Protein AF-G9L2L5-F1 (afdb_monomer_lite)

Secondary structure (DSSP, 8-state):
--PPPP-PPP---PPP-------SS-PPPPGGGGSS------EEEE-S-SSGGGS-SSGGG-GGG--EEEE-TTT---GGGS--

InterPro domains:
  IPR023370 TrmO-like, N-terminal domain [PS51668] (39-84)
  IPR036413 YaeB-like superfamily [SSF118196] (39-75)
  IPR036414 YaeB, N-terminal domain superfamily [G3DSA:2.40.30.70] (37-84)
  IPR040372 YaeB-like [PTHR12818] (26-84)

Radius of gyration: 25.17 Å; chains: 1; bounding box: 33×80×46 Å

Foldseek 3Di:
DDDDDDDDDDDDDDDDPDDDPDPPAPDDDPCVVVDPDDDDDQWDKAAPDPYPVRQDPDLVVDPRRDIDTGGDCVVVVPPVPDDD

Structure (mmCIF, N/CA/C/O backbone):
data_AF-G9L2L5-F1
#
_entry.id   AF-G9L2L5-F1
#
loop_
_atom_site.group_PDB
_atom_site.id
_atom_site.type_symbol
_atom_site.label_atom_id
_atom_site.label_alt_id
_atom_site.label_comp_id
_atom_site.label_asym_id
_atom_site.label_entity_id
_atom_site.label_seq_id
_atom_site.pdbx_PDB_ins_code
_atom_site.Cartn_x
_atom_site.Cartn_y
_atom_site.Cartn_z
_atom_site.occupancy
_atom_site.B_iso_or_equiv
_atom_site.auth_seq_id
_atom_site.auth_comp_id
_atom_site.auth_asym_id
_atom_site.auth_atom_id
_atom_site.pdbx_PDB_model_num
ATOM 1 N N . MET A 1 1 ? 22.620 -68.833 -29.169 1.00 42.31 1 MET A N 1
ATOM 2 C CA . M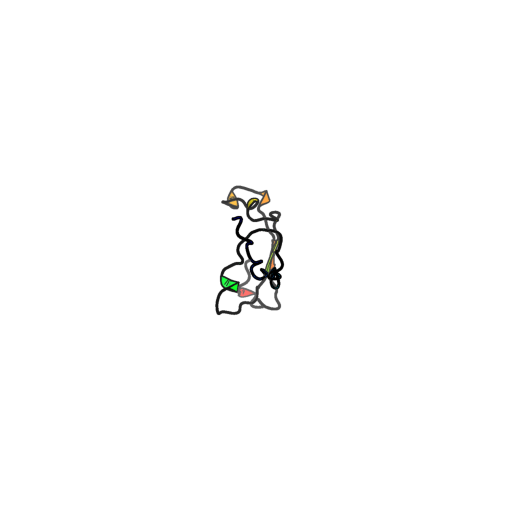ET A 1 1 ? 22.318 -68.505 -27.762 1.00 42.31 1 MET A CA 1
ATOM 3 C C . MET A 1 1 ? 22.105 -66.998 -27.678 1.00 42.31 1 MET A C 1
ATOM 5 O O . MET A 1 1 ? 23.074 -66.255 -27.639 1.00 42.31 1 MET A O 1
ATOM 9 N N . ARG A 1 2 ? 20.860 -66.533 -27.822 1.00 43.28 2 ARG A N 1
ATOM 10 C CA . ARG A 1 2 ? 20.477 -65.137 -27.561 1.00 43.28 2 ARG A CA 1
ATOM 11 C C . ARG A 1 2 ? 19.449 -65.202 -26.441 1.00 43.28 2 ARG A C 1
ATOM 13 O O . ARG A 1 2 ? 18.463 -65.919 -26.575 1.00 43.28 2 ARG A O 1
ATOM 20 N N . VAL A 1 3 ? 19.789 -64.579 -25.324 1.00 46.62 3 VAL A N 1
ATOM 21 C CA . VAL A 1 3 ? 18.995 -64.537 -24.097 1.00 46.62 3 VAL A CA 1
ATOM 22 C C . VAL A 1 3 ? 17.739 -63.712 -24.386 1.00 46.62 3 VAL A C 1
ATOM 24 O O . VAL A 1 3 ? 17.846 -62.626 -24.950 1.00 46.62 3 VAL A O 1
ATOM 27 N N . LEU A 1 4 ? 16.564 -64.256 -24.070 1.00 50.09 4 LEU A N 1
ATOM 28 C CA . LEU A 1 4 ? 15.315 -63.499 -24.023 1.00 50.09 4 LEU A CA 1
ATOM 29 C C . LEU A 1 4 ? 15.344 -62.698 -22.711 1.00 50.09 4 LEU A C 1
ATOM 31 O O . LEU A 1 4 ? 15.443 -63.303 -21.647 1.00 50.09 4 LEU A O 1
ATOM 35 N N . GLU A 1 5 ? 15.353 -61.365 -22.784 1.00 44.84 5 GLU A N 1
ATOM 36 C CA . GLU A 1 5 ? 15.195 -60.506 -21.603 1.00 44.84 5 GLU A CA 1
ATOM 37 C C . GLU A 1 5 ? 13.708 -60.358 -21.253 1.00 44.84 5 GLU A C 1
ATOM 39 O O . GLU A 1 5 ? 12.879 -60.055 -22.112 1.00 44.84 5 GLU A O 1
ATOM 44 N N . GLU A 1 6 ? 13.390 -60.577 -19.978 1.00 53.16 6 GLU A N 1
ATOM 45 C CA . GLU A 1 6 ? 12.056 -60.463 -19.385 1.00 53.16 6 GLU A CA 1
ATOM 46 C C . GLU A 1 6 ? 11.622 -58.984 -19.246 1.00 53.16 6 GLU A C 1
ATOM 48 O O . GLU A 1 6 ? 12.434 -58.139 -18.856 1.00 53.16 6 GLU A O 1
ATOM 53 N N . PRO A 1 7 ? 10.345 -58.632 -19.494 1.00 54.50 7 PRO A N 1
ATOM 54 C CA . PRO A 1 7 ? 9.860 -57.265 -19.313 1.00 54.50 7 PRO A CA 1
ATOM 55 C C . PRO A 1 7 ? 9.666 -56.933 -17.821 1.00 54.50 7 PRO A C 1
ATOM 57 O O . PRO A 1 7 ? 8.784 -57.469 -17.153 1.00 54.50 7 PRO A O 1
ATOM 60 N N . GLY A 1 8 ? 10.491 -56.023 -17.292 1.00 49.88 8 GLY A N 1
ATOM 61 C CA . GLY A 1 8 ? 10.385 -55.518 -15.916 1.00 49.88 8 GLY A CA 1
ATOM 62 C C . GLY A 1 8 ? 9.124 -54.665 -15.656 1.00 49.88 8 GLY A C 1
ATOM 63 O O . GLY A 1 8 ? 8.549 -54.106 -16.593 1.00 49.88 8 GLY A O 1
ATOM 64 N N . PRO A 1 9 ? 8.676 -54.537 -14.390 1.00 53.12 9 PRO A N 1
ATOM 65 C CA . PRO A 1 9 ? 7.407 -53.895 -14.046 1.00 53.12 9 PRO A CA 1
ATOM 66 C C . PRO A 1 9 ? 7.400 -52.366 -14.236 1.00 53.12 9 PRO A C 1
ATOM 68 O O . PRO A 1 9 ? 8.412 -51.676 -14.104 1.00 53.12 9 PRO A O 1
ATOM 71 N N . MET A 1 10 ? 6.197 -51.867 -14.543 1.00 45.25 10 MET A N 1
ATOM 72 C CA . MET A 1 10 ? 5.830 -50.492 -14.896 1.00 45.25 10 MET A CA 1
ATOM 73 C C . MET A 1 10 ? 6.263 -49.443 -13.866 1.00 45.25 10 MET A C 1
ATOM 75 O O . MET A 1 10 ? 6.029 -49.597 -12.668 1.00 45.25 10 MET A O 1
ATOM 79 N N . ARG A 1 11 ? 6.786 -48.309 -14.344 1.00 49.03 11 ARG A N 1
ATOM 80 C CA . ARG A 1 11 ? 6.912 -47.090 -13.535 1.00 49.03 11 ARG A CA 1
ATOM 81 C C . ARG A 1 11 ? 5.659 -46.252 -13.767 1.00 49.03 11 ARG A C 1
ATOM 83 O O . ARG A 1 11 ? 5.496 -45.670 -14.835 1.00 49.03 11 ARG A O 1
ATOM 90 N N . VAL A 1 12 ? 4.758 -46.263 -12.790 1.00 47.34 12 VAL A N 1
ATOM 91 C CA . VAL A 1 12 ? 3.602 -45.362 -12.717 1.00 47.34 12 VAL A CA 1
ATOM 92 C C . VAL A 1 12 ? 4.133 -43.927 -12.682 1.00 47.34 12 VAL A C 1
ATOM 94 O O . VAL A 1 12 ? 4.983 -43.607 -11.854 1.00 47.34 12 VAL A O 1
ATOM 97 N N . LEU A 1 13 ? 3.674 -43.084 -13.608 1.00 47.97 13 LEU A N 1
ATOM 98 C CA . LEU A 1 13 ? 3.891 -41.642 -13.544 1.00 47.97 13 LEU A CA 1
ATOM 99 C C . LEU A 1 13 ? 3.079 -41.122 -12.355 1.00 47.97 13 LEU A C 1
ATOM 101 O O . LEU A 1 13 ? 1.853 -41.168 -12.373 1.00 47.97 13 LEU A O 1
ATOM 105 N N . GLU A 1 14 ? 3.770 -40.717 -11.296 1.00 43.16 14 GLU A N 1
ATOM 106 C CA . GLU A 1 14 ? 3.149 -40.078 -10.141 1.00 43.16 14 GLU A CA 1
ATOM 107 C C . GLU A 1 14 ? 2.616 -38.703 -10.582 1.00 43.16 14 GLU A C 1
ATOM 109 O O . GLU A 1 14 ? 3.376 -37.856 -11.055 1.00 43.16 14 GLU A O 1
ATOM 114 N N . GLU A 1 15 ? 1.300 -38.504 -10.487 1.00 52.81 15 GLU A N 1
ATOM 115 C CA . GLU A 1 15 ? 0.655 -37.211 -10.731 1.00 52.81 15 GLU A CA 1
ATOM 116 C C . GLU A 1 15 ? 1.172 -36.185 -9.705 1.00 52.81 15 GLU A C 1
ATOM 118 O O . GLU A 1 15 ? 1.119 -36.457 -8.500 1.00 52.81 15 GLU A O 1
ATOM 123 N N . PRO A 1 16 ? 1.650 -34.998 -10.123 1.00 43.97 16 PRO A N 1
ATOM 124 C CA . PRO A 1 16 ? 2.079 -33.979 -9.179 1.00 43.97 16 PRO A CA 1
ATOM 125 C C . PRO A 1 16 ? 0.882 -33.524 -8.338 1.00 43.97 16 PRO A C 1
ATOM 127 O O . PRO A 1 16 ? -0.132 -33.072 -8.871 1.00 43.97 16 PRO A O 1
ATOM 130 N N . GLY A 1 17 ? 1.013 -33.630 -7.013 1.00 51.81 17 GLY A N 1
ATOM 131 C CA . GLY A 1 17 ? 0.030 -33.131 -6.052 1.00 51.81 17 GLY A CA 1
ATOM 132 C C . GLY A 1 17 ? -0.269 -31.627 -6.197 1.00 51.81 17 GLY A C 1
ATOM 133 O O . GLY A 1 17 ? 0.366 -30.935 -6.998 1.00 51.81 17 GLY A O 1
ATOM 134 N N . PRO A 1 18 ? -1.228 -31.090 -5.415 1.00 53.25 18 PRO A N 1
ATOM 135 C CA . PRO A 1 18 ? -1.790 -29.758 -5.625 1.00 53.25 18 PRO A CA 1
ATOM 136 C C . PRO A 1 18 ? -0.691 -28.697 -5.672 1.00 53.25 18 PRO A C 1
ATOM 138 O O . PRO A 1 18 ? -0.053 -28.396 -4.660 1.00 53.25 18 PRO A O 1
ATOM 141 N N . GLN A 1 19 ? -0.450 -28.140 -6.860 1.00 50.25 19 GLN A N 1
ATOM 142 C CA . GLN A 1 19 ? 0.514 -27.064 -7.018 1.00 50.25 19 GLN A CA 1
ATOM 143 C C . GLN A 1 19 ? 0.059 -25.865 -6.175 1.00 50.25 19 GLN A C 1
ATOM 145 O O . GLN A 1 19 ? -1.080 -25.412 -6.322 1.00 50.25 19 GLN A O 1
ATOM 150 N N . PRO A 1 20 ? 0.936 -25.295 -5.329 1.00 49.28 20 PRO A N 1
ATOM 151 C CA . PRO A 1 20 ? 0.691 -23.985 -4.756 1.00 49.28 20 PRO A CA 1
ATOM 152 C C . PRO A 1 20 ? 0.537 -23.005 -5.917 1.00 49.28 20 PRO A C 1
ATOM 154 O O . PRO A 1 20 ? 1.441 -22.891 -6.745 1.00 49.28 20 PRO A O 1
ATOM 157 N N . THR A 1 21 ? -0.604 -22.320 -5.988 1.00 46.50 21 THR A N 1
ATOM 158 C CA . THR A 1 21 ? -0.877 -21.284 -6.987 1.00 46.50 21 THR A CA 1
ATOM 159 C C . THR A 1 21 ? 0.283 -20.297 -7.010 1.00 46.50 21 THR A C 1
ATOM 161 O O . THR A 1 21 ? 0.474 -19.522 -6.070 1.00 46.50 21 THR A O 1
ATOM 164 N N . ALA A 1 22 ? 1.094 -20.370 -8.063 1.00 45.97 22 ALA A N 1
ATOM 165 C CA . ALA A 1 22 ? 2.208 -19.471 -8.273 1.00 45.97 22 ALA A CA 1
ATOM 166 C C . ALA A 1 22 ? 1.647 -18.076 -8.559 1.00 45.97 22 ALA A C 1
ATOM 168 O O . ALA A 1 22 ? 1.217 -17.775 -9.671 1.00 45.97 22 ALA A O 1
ATOM 169 N N . THR A 1 23 ? 1.646 -17.202 -7.556 1.00 51.03 23 THR A N 1
ATOM 170 C CA . THR A 1 23 ? 1.573 -15.764 -7.808 1.00 51.03 23 THR A CA 1
ATOM 171 C C . THR A 1 23 ? 2.817 -15.425 -8.631 1.00 51.03 23 THR A C 1
ATOM 173 O O . THR A 1 23 ? 3.927 -15.681 -8.180 1.00 51.03 23 THR A O 1
ATOM 176 N N . GLY A 1 24 ? 2.643 -14.940 -9.864 1.00 59.16 24 GLY A N 1
ATOM 177 C CA . GLY A 1 24 ? 3.647 -14.937 -10.947 1.00 59.16 24 GLY A CA 1
ATOM 178 C C . GLY A 1 24 ? 4.973 -14.186 -10.728 1.00 59.16 24 GLY A C 1
ATOM 179 O O . GLY A 1 24 ? 5.742 -14.027 -11.670 1.00 59.16 24 GLY A O 1
ATOM 180 N N . CYS A 1 25 ? 5.283 -13.738 -9.516 1.00 55.59 25 CYS A N 1
ATOM 181 C CA . CYS A 1 25 ? 6.612 -13.279 -9.142 1.00 55.59 25 CYS A CA 1
ATOM 182 C C . CYS A 1 25 ? 7.263 -14.381 -8.296 1.00 55.59 25 CYS A C 1
ATOM 184 O O . CYS A 1 25 ? 6.738 -14.738 -7.249 1.00 55.59 25 CYS A O 1
ATOM 186 N N . GLY A 1 26 ? 8.419 -14.907 -8.718 1.00 52.88 26 GLY A N 1
ATOM 187 C CA . GLY A 1 26 ? 9.199 -15.930 -7.998 1.00 52.88 26 GLY A CA 1
ATOM 188 C C . GLY A 1 26 ? 9.803 -15.461 -6.664 1.00 52.88 26 GLY A C 1
ATOM 189 O O . GLY A 1 26 ? 10.897 -15.879 -6.288 1.00 52.88 26 GLY A O 1
ATOM 190 N N . CYS A 1 27 ? 9.140 -14.544 -5.958 1.00 56.56 27 CYS A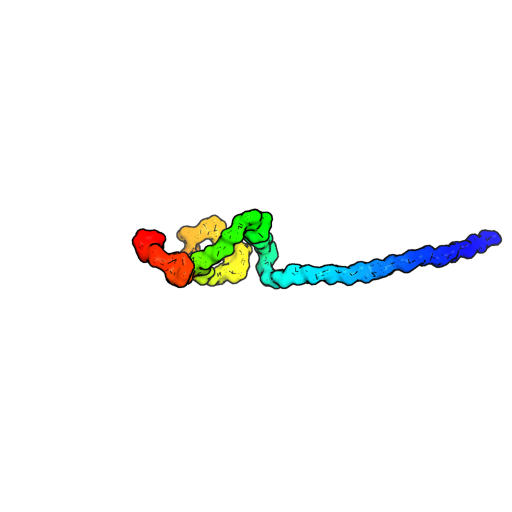 N 1
ATOM 191 C CA . CYS A 1 27 ? 9.473 -14.193 -4.594 1.00 56.56 27 CYS A CA 1
ATOM 192 C C . CYS A 1 27 ? 9.102 -15.359 -3.671 1.00 56.56 27 CYS A C 1
ATOM 194 O O . CYS A 1 27 ? 7.954 -15.790 -3.603 1.00 56.56 27 CYS A O 1
ATOM 196 N N . VAL A 1 28 ? 10.097 -15.853 -2.932 1.00 56.09 28 VAL A N 1
ATOM 197 C CA . VAL A 1 28 ? 9.875 -16.743 -1.790 1.00 56.09 28 VAL A CA 1
ATOM 198 C C . VAL A 1 28 ? 8.878 -16.050 -0.861 1.00 56.09 28 VAL A C 1
ATOM 200 O O . VAL A 1 28 ? 9.079 -14.881 -0.515 1.00 56.09 28 VAL A O 1
ATOM 203 N N . LYS A 1 29 ? 7.790 -16.742 -0.505 1.00 58.31 29 LYS A N 1
ATOM 204 C CA . LYS A 1 29 ? 6.794 -16.221 0.437 1.00 58.31 29 LYS A CA 1
ATOM 205 C C . LYS A 1 29 ? 7.512 -15.746 1.711 1.00 58.31 29 LYS A C 1
ATOM 207 O O . LYS A 1 29 ? 8.437 -16.433 2.152 1.00 58.31 29 LYS A O 1
ATOM 212 N N . PRO A 1 30 ? 7.145 -14.590 2.293 1.00 56.12 30 PRO A N 1
ATOM 213 C CA . PRO A 1 30 ? 7.740 -14.138 3.544 1.00 56.12 30 PRO A CA 1
ATOM 214 C C . PRO A 1 30 ? 7.654 -15.247 4.597 1.00 56.12 30 PRO A C 1
ATOM 216 O O . PRO A 1 30 ? 6.608 -15.869 4.747 1.00 56.12 30 PRO A O 1
ATOM 219 N N . ALA A 1 31 ? 8.742 -15.478 5.336 1.00 54.03 31 ALA A N 1
ATOM 220 C CA . ALA A 1 31 ? 8.870 -16.551 6.331 1.00 54.03 31 ALA A CA 1
ATOM 221 C C . ALA A 1 31 ? 7.804 -16.526 7.447 1.00 54.03 31 ALA A C 1
ATOM 223 O O . ALA A 1 31 ? 7.680 -17.491 8.194 1.00 54.03 31 ALA A O 1
ATOM 224 N N . LEU A 1 32 ? 7.019 -15.450 7.543 1.00 54.25 32 LEU A N 1
ATOM 225 C CA . LEU A 1 32 ? 5.860 -15.349 8.423 1.00 54.25 32 LEU A CA 1
ATOM 226 C C . LEU A 1 32 ? 4.777 -16.386 8.081 1.00 54.25 32 LEU A C 1
ATOM 228 O O . LEU A 1 32 ? 4.158 -16.928 8.984 1.00 54.25 32 LEU A O 1
ATOM 232 N N . GLU A 1 33 ? 4.638 -16.748 6.804 1.00 55.12 33 GLU A N 1
ATOM 233 C CA . GLU A 1 33 ? 3.744 -17.824 6.342 1.00 55.12 33 GLU A CA 1
ATOM 234 C C . GLU A 1 33 ? 4.288 -19.231 6.678 1.00 55.12 33 GLU A C 1
ATOM 236 O O . GLU A 1 33 ? 3.569 -20.221 6.580 1.00 55.12 33 GLU A O 1
ATOM 241 N N . THR A 1 34 ? 5.568 -19.331 7.060 1.00 56.84 34 THR A N 1
ATOM 242 C CA . THR A 1 34 ? 6.246 -20.578 7.465 1.00 56.84 34 THR A CA 1
ATOM 243 C C . THR A 1 34 ? 6.314 -20.721 8.995 1.00 56.84 34 THR A C 1
ATOM 245 O O . THR A 1 34 ? 6.684 -21.777 9.503 1.00 56.84 34 THR A O 1
ATOM 248 N N . GLY A 1 35 ? 5.971 -19.668 9.746 1.00 60.50 35 GLY A N 1
ATOM 249 C CA . GLY A 1 35 ? 6.037 -19.625 11.204 1.00 60.50 35 GLY A CA 1
ATOM 250 C C . GLY A 1 35 ? 4.720 -19.997 11.887 1.00 60.50 35 GLY A C 1
ATOM 251 O O . GLY A 1 35 ? 3.629 -19.733 11.400 1.00 60.50 35 GLY A O 1
ATOM 252 N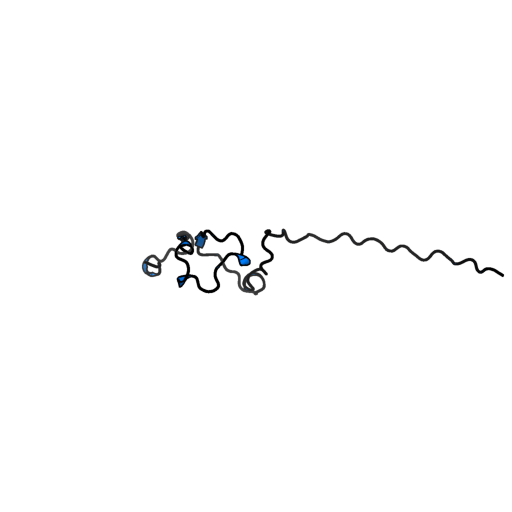 N . ASN A 1 36 ? 4.828 -20.552 13.088 1.00 70.19 36 ASN A N 1
ATOM 253 C CA . ASN A 1 36 ? 3.749 -20.925 14.012 1.00 70.19 36 ASN A CA 1
ATOM 254 C C . ASN A 1 36 ? 2.991 -19.730 14.641 1.00 70.19 36 ASN A C 1
ATOM 256 O O . ASN A 1 36 ? 2.303 -19.900 15.647 1.00 70.19 36 ASN A O 1
ATOM 260 N N . LEU A 1 37 ? 3.116 -18.525 14.075 1.00 76.62 37 LEU A N 1
ATOM 261 C CA . LEU A 1 37 ? 2.410 -17.321 14.508 1.00 76.62 37 LEU A CA 1
ATOM 262 C C . LEU A 1 37 ? 1.485 -16.854 13.388 1.00 76.62 37 LEU A C 1
ATOM 264 O O . LEU A 1 37 ? 1.939 -16.420 12.333 1.00 76.62 37 LEU A O 1
ATOM 268 N N . LEU A 1 38 ? 0.181 -16.920 13.644 1.00 81.19 38 LEU A N 1
ATOM 269 C CA . LEU A 1 38 ? -0.819 -16.374 12.739 1.00 81.19 38 LEU A CA 1
ATOM 270 C C . LEU A 1 38 ? -0.785 -14.848 12.828 1.00 81.19 38 LEU A C 1
ATOM 272 O O . LEU A 1 38 ? -0.857 -14.283 13.920 1.00 81.19 38 LEU A O 1
ATOM 276 N N . THR A 1 39 ? -0.680 -14.183 11.681 1.00 84.94 39 THR A N 1
ATOM 277 C CA . THR A 1 39 ? -0.720 -12.720 11.600 1.00 84.94 39 THR A CA 1
ATOM 278 C C . THR A 1 39 ? -1.758 -12.275 10.590 1.00 84.94 39 THR A C 1
ATOM 280 O O . THR A 1 39 ? -1.991 -12.940 9.583 1.00 84.94 39 THR A O 1
ATOM 283 N N . GLU A 1 40 ? -2.381 -11.133 10.862 1.00 88.69 40 GLU A N 1
ATOM 284 C CA . GLU A 1 40 ? -3.301 -10.494 9.935 1.00 88.69 40 GLU A CA 1
ATOM 285 C C . GLU A 1 40 ? -2.686 -9.178 9.430 1.00 88.69 40 GLU A C 1
ATOM 287 O O . GLU A 1 40 ? -2.267 -8.346 10.241 1.00 88.69 40 GLU A O 1
ATOM 292 N N . PRO A 1 41 ? -2.618 -8.938 8.106 1.00 91.31 41 PRO A N 1
ATOM 293 C CA . PRO A 1 41 ? -2.054 -7.698 7.583 1.00 91.31 41 PRO A CA 1
ATOM 294 C C . PRO A 1 41 ? -2.840 -6.460 8.038 1.00 91.31 41 PRO A C 1
ATOM 296 O O . PRO A 1 41 ? -4.044 -6.350 7.818 1.00 91.31 41 PRO A O 1
ATOM 299 N N . ILE A 1 42 ? -2.174 -5.447 8.584 1.00 91.75 42 ILE A N 1
ATOM 300 C CA . ILE A 1 42 ? -2.851 -4.184 8.939 1.00 91.75 42 ILE A CA 1
ATOM 301 C C . ILE A 1 42 ? -3.120 -3.282 7.726 1.00 91.75 42 ILE A C 1
ATOM 303 O O . ILE A 1 42 ? -3.807 -2.271 7.837 1.00 91.75 42 ILE A O 1
ATOM 307 N N . GLY A 1 43 ? -2.578 -3.622 6.559 1.00 92.31 43 GLY A N 1
ATOM 308 C CA . GLY A 1 43 ? -2.609 -2.777 5.375 1.00 92.31 43 GLY A CA 1
ATOM 309 C C . GLY A 1 43 ? -1.759 -3.324 4.239 1.00 92.31 43 GLY A C 1
ATOM 310 O O . GLY A 1 43 ? -1.275 -4.454 4.301 1.00 92.31 43 GLY A O 1
ATOM 311 N N . TYR A 1 44 ? -1.584 -2.509 3.203 1.00 93.25 44 TYR A N 1
ATOM 312 C CA . TYR A 1 44 ? -0.752 -2.825 2.045 1.00 93.25 44 TYR A CA 1
ATOM 313 C C . TYR A 1 44 ? -0.135 -1.567 1.432 1.00 93.25 44 TYR A C 1
ATOM 315 O O . TYR A 1 44 ? -0.601 -0.448 1.653 1.00 93.25 44 TYR A O 1
ATOM 323 N N . LEU A 1 45 ? 0.931 -1.775 0.664 1.00 93.00 45 LEU A N 1
ATOM 324 C CA . LEU A 1 45 ? 1.618 -0.746 -0.105 1.00 93.00 45 LEU A CA 1
ATOM 325 C C . LEU A 1 45 ? 1.253 -0.883 -1.581 1.00 93.00 45 LEU A C 1
ATOM 327 O O . LEU A 1 45 ? 1.412 -1.951 -2.169 1.00 93.00 45 LEU A O 1
ATOM 331 N N . GLU A 1 46 ? 0.810 0.214 -2.178 1.00 93.00 46 GLU A N 1
ATOM 332 C CA . GLU A 1 46 ? 0.636 0.349 -3.620 1.00 93.00 46 GLU A CA 1
ATOM 333 C C . GLU A 1 46 ? 1.846 1.092 -4.188 1.00 93.00 46 GLU A C 1
ATOM 335 O O . GLU A 1 46 ? 2.141 2.215 -3.783 1.00 93.00 46 GLU A O 1
ATOM 340 N N . SER A 1 47 ? 2.566 0.466 -5.117 1.00 91.94 47 SER A N 1
ATOM 341 C CA . SER A 1 47 ? 3.731 1.063 -5.774 1.00 91.94 47 SER A CA 1
ATOM 342 C C . SER A 1 47 ? 3.733 0.746 -7.266 1.00 91.94 47 SER A C 1
ATOM 344 O O . SER A 1 47 ? 3.012 -0.141 -7.723 1.00 91.94 47 SER A O 1
ATOM 346 N N . CYS A 1 48 ? 4.582 1.434 -8.025 1.00 90.94 48 CYS A N 1
ATOM 347 C CA . CYS A 1 48 ? 4.787 1.168 -9.449 1.00 90.94 48 CYS A CA 1
ATOM 348 C C . CYS A 1 48 ? 5.604 -0.112 -9.735 1.00 90.94 48 CYS A C 1
ATOM 350 O O . CYS A 1 48 ? 5.777 -0.478 -10.896 1.00 90.94 48 CYS A O 1
ATOM 352 N N . PHE A 1 49 ? 6.106 -0.810 -8.709 1.00 90.94 49 PHE A N 1
ATOM 353 C CA . PHE A 1 49 ? 6.940 -2.001 -8.873 1.00 90.94 49 PHE A CA 1
ATOM 354 C C . PHE A 1 49 ? 6.107 -3.281 -8.771 1.00 90.94 49 PHE A C 1
ATOM 356 O O . PHE A 1 49 ? 5.774 -3.736 -7.679 1.00 90.94 49 PHE A O 1
ATOM 363 N N . SER A 1 50 ? 5.801 -3.897 -9.914 1.00 88.75 50 SER A N 1
ATOM 364 C CA . SER A 1 50 ? 4.999 -5.132 -9.963 1.00 88.75 50 SER A CA 1
ATOM 365 C C . SER A 1 50 ? 5.764 -6.394 -9.546 1.00 88.75 50 SER A C 1
ATOM 367 O O . SER A 1 50 ? 5.152 -7.396 -9.189 1.00 88.75 50 SER A O 1
ATOM 369 N N . ALA A 1 51 ? 7.097 -6.368 -9.605 1.00 89.12 51 ALA A N 1
ATOM 370 C CA . ALA A 1 51 ? 7.953 -7.494 -9.251 1.00 89.12 51 ALA A CA 1
ATOM 371 C C . ALA A 1 51 ? 9.189 -7.018 -8.485 1.00 89.12 51 ALA A C 1
ATOM 373 O O . ALA A 1 51 ? 9.682 -5.909 -8.702 1.00 89.12 51 ALA A O 1
ATOM 374 N N . LYS A 1 52 ? 9.746 -7.904 -7.652 1.00 89.25 52 LYS A N 1
ATOM 375 C CA . LYS A 1 52 ? 10.917 -7.618 -6.805 1.00 89.25 52 LYS A CA 1
ATOM 376 C C . LYS A 1 52 ? 12.116 -7.084 -7.594 1.00 89.25 52 LYS A C 1
ATOM 378 O O . LYS A 1 52 ? 12.806 -6.190 -7.124 1.00 89.25 52 LYS A O 1
ATOM 383 N N . ASN A 1 53 ? 12.342 -7.610 -8.799 1.00 88.56 53 ASN A N 1
ATOM 384 C CA . ASN A 1 53 ? 13.466 -7.208 -9.650 1.00 88.56 53 ASN A CA 1
ATOM 385 C C . ASN A 1 53 ? 13.350 -5.758 -10.153 1.00 88.56 53 ASN A C 1
ATOM 387 O O . ASN A 1 53 ? 14.355 -5.186 -10.562 1.00 88.56 53 ASN A O 1
ATOM 391 N N . GLY A 1 54 ? 12.147 -5.171 -10.129 1.00 87.12 54 GLY A N 1
ATOM 392 C CA . GLY A 1 54 ? 11.918 -3.772 -10.493 1.00 87.12 54 GLY A CA 1
ATOM 393 C C . GLY A 1 54 ? 12.093 -2.797 -9.329 1.00 87.12 54 GLY A C 1
ATOM 394 O O . GLY A 1 54 ? 12.296 -1.610 -9.565 1.00 87.12 54 GLY A O 1
ATOM 395 N N . THR A 1 55 ? 12.032 -3.269 -8.080 1.00 90.00 55 THR A N 1
ATOM 396 C CA . THR A 1 55 ? 12.178 -2.410 -6.901 1.00 90.00 55 THR A CA 1
ATOM 397 C C . THR A 1 55 ? 13.645 -1.989 -6.724 1.00 90.00 55 THR A C 1
ATOM 399 O O . THR A 1 55 ? 14.524 -2.852 -6.642 1.00 90.00 55 THR A O 1
ATOM 402 N N . PRO A 1 56 ? 13.955 -0.682 -6.641 1.00 90.38 56 PRO A N 1
ATOM 403 C CA . PRO A 1 56 ? 15.326 -0.213 -6.487 1.00 90.38 56 PRO A CA 1
ATOM 404 C C . PRO A 1 56 ? 15.919 -0.673 -5.152 1.00 90.38 56 PRO A C 1
ATOM 406 O O . PRO A 1 56 ? 15.237 -0.703 -4.129 1.00 90.38 56 PRO A O 1
ATOM 409 N N . ARG A 1 57 ? 17.226 -0.973 -5.139 1.00 91.06 57 ARG A N 1
ATOM 410 C CA . ARG A 1 57 ? 17.942 -1.383 -3.912 1.00 91.06 57 ARG A CA 1
ATOM 411 C C . ARG A 1 57 ? 17.924 -0.313 -2.822 1.00 91.06 57 ARG A C 1
ATOM 413 O O . ARG A 1 57 ? 18.018 -0.638 -1.645 1.00 91.06 57 ARG A O 1
ATOM 420 N N . GLN A 1 58 ? 17.814 0.951 -3.221 1.00 90.19 58 GLN A N 1
ATOM 4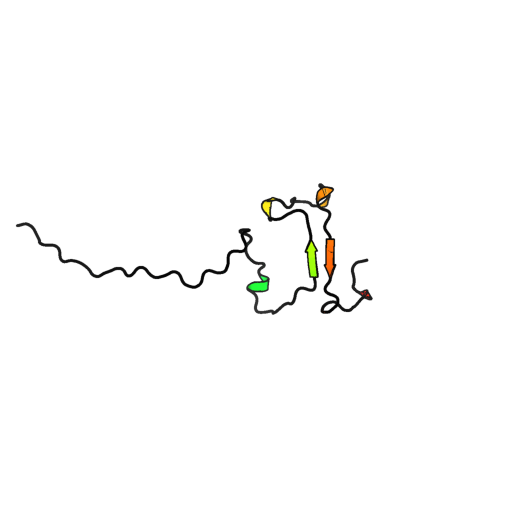21 C CA . GLN A 1 58 ? 17.586 2.075 -2.327 1.00 90.19 58 GLN A CA 1
ATOM 422 C C . GLN A 1 58 ? 16.415 2.892 -2.892 1.00 90.19 58 GLN A C 1
ATOM 424 O O . GLN A 1 58 ? 16.500 3.362 -4.021 1.00 90.19 58 GLN A O 1
ATOM 429 N N . PRO A 1 59 ? 15.299 3.060 -2.170 1.00 83.31 59 PRO A N 1
ATOM 430 C CA . PRO A 1 59 ? 14.147 3.792 -2.699 1.00 83.31 59 PRO A CA 1
ATOM 431 C C . PRO A 1 59 ? 14.371 5.312 -2.741 1.00 83.31 59 PRO A C 1
ATOM 433 O O . PRO A 1 59 ? 13.769 5.993 -3.565 1.00 83.31 59 PRO A O 1
ATOM 436 N N . SER A 1 60 ? 15.273 5.853 -1.912 1.00 86.81 60 SER A N 1
ATOM 437 C CA . SER A 1 60 ? 15.557 7.295 -1.832 1.00 86.81 60 SER A CA 1
ATOM 438 C C . SER A 1 60 ? 16.213 7.879 -3.087 1.00 86.81 60 SER A C 1
ATOM 440 O O . SER A 1 60 ? 16.116 9.081 -3.316 1.00 86.81 60 SER A O 1
ATOM 442 N N . ILE A 1 61 ? 16.853 7.049 -3.915 1.00 84.56 61 ILE A N 1
ATOM 443 C CA . ILE A 1 61 ? 17.538 7.496 -5.139 1.00 84.56 61 ILE A CA 1
ATOM 444 C C . ILE A 1 61 ? 16.597 7.643 -6.342 1.00 84.56 61 ILE A C 1
ATOM 446 O O . ILE A 1 61 ? 17.004 8.181 -7.368 1.00 84.56 61 ILE A O 1
ATOM 450 N N . CYS A 1 62 ? 15.352 7.164 -6.251 1.00 80.56 62 CYS A N 1
ATOM 451 C CA . CYS A 1 62 ? 14.404 7.192 -7.360 1.00 80.56 62 CYS A CA 1
ATOM 452 C C . CYS A 1 62 ? 13.094 7.858 -6.930 1.00 80.56 62 CYS A C 1
ATOM 454 O O . CYS A 1 62 ? 12.325 7.303 -6.147 1.00 80.56 62 CYS A O 1
ATOM 45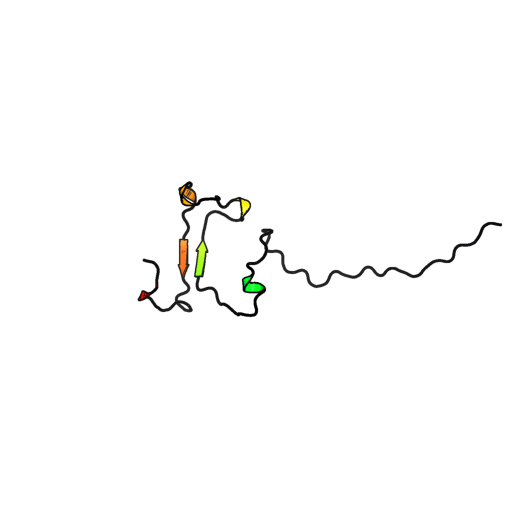6 N N . SER A 1 63 ? 12.809 9.032 -7.499 1.00 82.81 63 SER A N 1
ATOM 457 C CA . SER A 1 63 ? 11.590 9.809 -7.233 1.00 82.81 63 SER A CA 1
ATOM 458 C C . SER A 1 63 ? 10.300 9.071 -7.611 1.00 82.81 63 SER A C 1
ATOM 460 O O . SER A 1 63 ? 9.268 9.288 -6.979 1.00 82.81 63 SER A O 1
ATOM 462 N N . HIS A 1 64 ? 10.364 8.159 -8.587 1.00 83.50 64 HIS A N 1
ATOM 463 C CA . HIS A 1 64 ? 9.240 7.315 -9.004 1.00 83.50 64 HIS A CA 1
ATOM 464 C C . HIS A 1 64 ? 8.914 6.204 -7.996 1.00 83.50 64 HIS A C 1
ATOM 466 O O . HIS A 1 64 ? 7.883 5.554 -8.132 1.00 83.50 64 HIS A O 1
ATOM 472 N N . SER A 1 65 ? 9.746 6.006 -6.965 1.00 86.56 65 SER A N 1
ATOM 473 C CA . SER A 1 65 ? 9.523 4.993 -5.922 1.00 86.56 65 SER A CA 1
ATOM 474 C C . SER A 1 65 ? 8.453 5.379 -4.904 1.00 86.56 65 SER A C 1
ATOM 476 O O . SER A 1 65 ? 8.233 4.639 -3.946 1.00 86.56 65 SER A O 1
ATOM 478 N N . ARG A 1 66 ? 7.814 6.546 -5.062 1.00 89.94 66 ARG A N 1
ATOM 479 C CA . ARG A 1 66 ? 6.700 6.946 -4.201 1.00 89.94 66 ARG A CA 1
ATOM 480 C C . ARG A 1 66 ? 5.603 5.888 -4.262 1.00 89.94 66 ARG A C 1
ATOM 482 O O . ARG A 1 66 ? 5.246 5.399 -5.331 1.00 89.94 66 ARG A O 1
ATOM 489 N N . ALA A 1 67 ? 5.086 5.560 -3.091 1.00 91.88 67 ALA A N 1
ATOM 490 C CA . ALA A 1 67 ? 4.093 4.526 -2.894 1.00 91.88 67 ALA A CA 1
ATOM 491 C C . ALA A 1 67 ? 3.016 5.034 -1.935 1.00 91.88 67 ALA A C 1
ATOM 493 O O . ALA A 1 67 ? 3.263 5.937 -1.130 1.00 91.88 67 ALA A O 1
ATOM 494 N N . CYS A 1 68 ? 1.831 4.444 -2.017 1.00 92.75 68 CYS A N 1
ATOM 495 C CA . CYS A 1 68 ? 0.718 4.749 -1.132 1.00 92.75 68 CYS A CA 1
ATOM 496 C C . CYS A 1 68 ? 0.556 3.618 -0.116 1.00 92.75 68 CYS A C 1
ATOM 498 O O . CYS A 1 68 ? 0.353 2.464 -0.488 1.00 92.75 68 CYS A O 1
ATOM 500 N N . LEU A 1 69 ? 0.637 3.947 1.173 1.00 92.31 69 LEU A N 1
ATOM 501 C CA . LEU A 1 69 ? 0.309 3.022 2.253 1.00 92.31 69 LEU A CA 1
ATOM 502 C C . LEU A 1 69 ? -1.194 3.091 2.539 1.00 92.31 69 LEU A C 1
ATOM 504 O O . LEU A 1 69 ? -1.726 4.157 2.850 1.00 92.31 69 LEU A O 1
ATOM 508 N N . ARG A 1 70 ? -1.883 1.951 2.460 1.00 92.12 70 ARG A N 1
ATOM 509 C CA . ARG A 1 70 ? -3.312 1.831 2.766 1.00 92.12 70 ARG A CA 1
ATOM 510 C C . ARG A 1 70 ? -3.502 0.998 4.022 1.00 92.12 70 ARG A C 1
ATOM 512 O O . ARG A 1 70 ? -3.247 -0.203 4.019 1.00 92.12 70 ARG A O 1
ATOM 519 N N . ILE A 1 71 ? -3.973 1.643 5.087 1.00 91.62 71 ILE A N 1
ATOM 520 C CA . ILE A 1 71 ? -4.224 1.008 6.385 1.00 91.62 71 ILE A CA 1
ATOM 521 C C . ILE A 1 71 ? -5.685 0.558 6.492 1.00 91.62 71 ILE A C 1
ATOM 523 O O . ILE A 1 71 ? -6.617 1.329 6.246 1.00 91.62 71 ILE A O 1
ATOM 527 N N . ARG A 1 72 ? -5.892 -0.699 6.892 1.00 91.81 72 ARG A N 1
ATOM 528 C CA . ARG A 1 72 ? -7.203 -1.285 7.188 1.00 91.81 72 ARG A CA 1
ATOM 529 C C . ARG A 1 72 ? -7.617 -0.895 8.605 1.00 91.81 72 ARG A C 1
ATOM 531 O O . ARG A 1 72 ? -7.260 -1.563 9.570 1.00 91.81 72 ARG A O 1
ATOM 538 N N . LYS A 1 73 ? -8.410 0.173 8.721 1.00 90.38 73 LYS A N 1
ATOM 539 C CA . LYS A 1 73 ? -8.885 0.715 10.011 1.00 90.38 73 LYS A CA 1
ATOM 540 C C . LYS A 1 73 ? -9.718 -0.263 10.844 1.00 90.38 73 LYS A C 1
ATOM 542 O O . LYS A 1 73 ? -9.843 -0.076 12.044 1.00 90.38 73 LYS A O 1
ATOM 547 N N . SER A 1 74 ? -10.281 -1.297 10.217 1.00 92.12 74 SER A N 1
ATOM 548 C CA . SER A 1 74 ? -10.973 -2.381 10.920 1.00 92.12 74 SER A CA 1
ATOM 549 C C . SER A 1 74 ? -10.034 -3.238 11.773 1.00 92.12 74 SER A C 1
ATOM 551 O O . SER A 1 74 ? -10.498 -3.872 12.710 1.00 92.12 74 SER A O 1
ATOM 553 N N . ILE A 1 75 ? -8.738 -3.259 11.447 1.00 90.50 75 ILE A N 1
ATOM 554 C CA . ILE A 1 75 ? -7.707 -4.059 12.125 1.00 90.50 75 ILE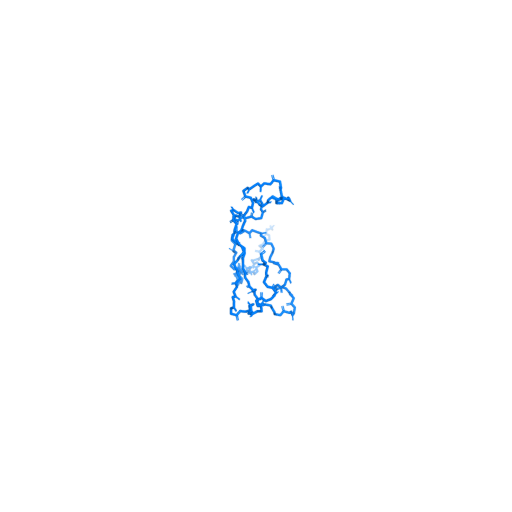 A CA 1
ATOM 555 C C . ILE A 1 75 ? -6.769 -3.138 12.910 1.00 90.50 75 ILE A C 1
ATOM 557 O O . ILE A 1 75 ? -6.456 -3.400 14.064 1.00 90.50 75 ILE A O 1
ATOM 561 N N . PHE A 1 76 ? -6.341 -2.029 12.298 1.00 91.06 76 PHE A N 1
ATOM 562 C CA . PHE A 1 76 ? -5.519 -1.007 12.941 1.00 91.06 76 PHE A CA 1
ATOM 563 C C . PHE A 1 76 ? -6.378 0.205 13.297 1.00 91.06 76 PHE A C 1
ATOM 565 O O . PHE A 1 76 ? -6.476 1.174 12.543 1.00 91.06 76 PHE A O 1
ATOM 572 N N . ASN A 1 77 ? -7.058 0.105 14.434 1.00 90.62 77 ASN A N 1
ATOM 573 C CA . ASN A 1 77 ? -8.067 1.059 14.894 1.00 90.62 77 ASN A CA 1
ATOM 574 C C . ASN A 1 77 ? -7.546 2.064 15.936 1.00 90.62 77 ASN A C 1
ATOM 576 O O . ASN A 1 77 ? -8.348 2.801 16.498 1.00 90.62 77 ASN A O 1
ATOM 580 N N . ASN A 1 78 ? -6.231 2.108 16.165 1.00 88.44 78 ASN A N 1
ATOM 581 C CA . ASN A 1 78 ? -5.570 2.990 17.126 1.00 88.44 78 ASN A CA 1
ATOM 582 C C . ASN A 1 78 ? -5.024 4.238 16.399 1.00 88.44 78 ASN A C 1
ATOM 584 O O . ASN A 1 78 ? -3.927 4.188 15.824 1.00 88.44 78 ASN A O 1
ATOM 588 N N . PRO A 1 79 ? -5.796 5.337 16.310 1.00 80.44 79 PRO A N 1
ATOM 589 C CA . PRO A 1 79 ? -5.434 6.500 15.499 1.00 80.44 79 PRO A CA 1
ATOM 590 C C . PRO A 1 79 ? -4.142 7.182 15.961 1.00 80.44 79 PRO A C 1
ATOM 592 O O . PRO A 1 79 ? -3.400 7.688 15.123 1.00 80.44 79 PRO A O 1
ATOM 595 N N . GLU A 1 80 ? -3.831 7.146 17.255 1.00 87.19 80 GLU A N 1
ATOM 596 C CA . GLU A 1 80 ? -2.607 7.694 17.848 1.00 87.19 80 GLU A CA 1
ATOM 597 C C . GLU A 1 80 ? -1.327 6.994 17.372 1.00 87.19 80 GLU A C 1
ATOM 599 O O . GLU A 1 80 ? -0.244 7.570 17.437 1.00 87.19 80 GLU A O 1
ATOM 604 N N . HIS A 1 81 ? -1.447 5.764 16.867 1.00 83.44 81 HIS A N 1
ATOM 605 C CA . HIS A 1 81 ? -0.334 4.983 16.334 1.00 83.44 81 HIS A CA 1
ATOM 606 C C . HIS A 1 81 ? -0.237 5.046 14.802 1.00 83.44 81 HIS A C 1
ATOM 608 O O . HIS A 1 81 ? 0.634 4.405 14.212 1.00 83.44 81 HIS A O 1
ATOM 614 N N . SER A 1 82 ? -1.128 5.785 14.135 1.00 76.38 82 SER A N 1
ATOM 615 C CA . SER A 1 82 ? -1.084 5.923 12.678 1.00 76.38 82 SER A CA 1
ATOM 616 C C . SER A 1 82 ? 0.094 6.796 12.248 1.00 76.38 82 SER A C 1
ATOM 618 O O . SER A 1 82 ? 0.369 7.828 12.854 1.00 76.38 82 SER A O 1
ATOM 620 N N . LEU A 1 83 ? 0.789 6.381 11.183 1.00 71.19 83 LEU A N 1
ATOM 621 C CA . LEU A 1 83 ? 1.835 7.193 10.561 1.00 71.19 83 LEU A CA 1
ATOM 622 C C . LEU A 1 83 ? 1.187 8.468 9.998 1.00 71.19 83 LEU A C 1
ATOM 624 O O . LEU A 1 83 ? 0.278 8.369 9.171 1.00 71.19 83 LEU A O 1
ATOM 628 N N . MET A 1 84 ? 1.620 9.628 10.501 1.00 56.94 84 MET A N 1
ATOM 629 C CA . MET A 1 84 ? 1.199 10.954 10.032 1.00 56.94 84 MET A CA 1
ATOM 630 C C . MET A 1 84 ? 1.859 11.326 8.707 1.00 56.94 84 MET A C 1
ATOM 632 O O . MET A 1 84 ? 3.063 11.024 8.544 1.00 56.94 84 MET A O 1
#

pLDDT: mean 72.08, std 18.73, range [42.31, 93.25]

Sequence (84 aa):
MRVLEEPGPMRVLEEPGPQPTATGCGCVKPALETGNLLTEPIGYLESCFSAKNGTPRQPSICSHSRACLRIRKSIFNNPEHSLM

Organism: Mustela putorius furo (NCBI:txid9669)